Protein AF-A0A7C1CD53-F1 (afdb_monomer)

Structure (mmCIF, N/CA/C/O backbone):
data_AF-A0A7C1CD53-F1
#
_entry.id   AF-A0A7C1CD53-F1
#
loop_
_atom_site.group_PDB
_atom_site.id
_atom_site.type_symbol
_atom_site.label_atom_id
_atom_site.label_alt_id
_atom_site.label_comp_id
_atom_site.label_asym_id
_atom_site.label_entity_id
_atom_site.label_seq_id
_atom_site.pdbx_PDB_ins_code
_atom_site.Cartn_x
_atom_site.Cartn_y
_atom_site.Cartn_z
_atom_site.occupancy
_atom_site.B_iso_or_equiv
_atom_site.auth_seq_id
_atom_site.auth_comp_id
_atom_site.auth_asym_id
_atom_site.auth_atom_id
_atom_site.pdbx_PDB_model_num
ATOM 1 N N . MET A 1 1 ? 22.897 -6.805 8.704 1.00 45.56 1 MET A N 1
ATOM 2 C CA . MET A 1 1 ? 22.875 -5.430 8.162 1.00 45.56 1 MET A CA 1
ATOM 3 C C . MET A 1 1 ? 22.145 -5.485 6.827 1.00 45.56 1 MET A C 1
ATOM 5 O O . MET A 1 1 ? 22.706 -6.006 5.876 1.00 45.56 1 MET A O 1
ATOM 9 N N . ILE A 1 2 ? 20.867 -5.098 6.793 1.00 58.69 2 ILE A N 1
ATOM 10 C CA . ILE A 1 2 ? 20.038 -5.143 5.577 1.00 58.69 2 ILE A CA 1
ATOM 11 C C . ILE A 1 2 ? 20.183 -3.785 4.884 1.00 58.69 2 ILE A C 1
ATOM 13 O O . ILE A 1 2 ? 19.840 -2.762 5.472 1.00 58.69 2 ILE A O 1
ATOM 17 N N . PHE A 1 3 ? 20.740 -3.769 3.673 1.00 64.31 3 PHE A N 1
ATOM 18 C CA . PHE A 1 3 ? 20.835 -2.568 2.846 1.00 64.31 3 PHE A CA 1
ATOM 19 C C . PHE A 1 3 ? 19.642 -2.528 1.892 1.00 64.31 3 PHE A C 1
ATOM 21 O O . PHE A 1 3 ? 19.587 -3.289 0.929 1.00 64.31 3 PHE A O 1
ATOM 28 N N . TRP A 1 4 ? 18.687 -1.640 2.158 1.00 72.50 4 TRP A N 1
ATOM 29 C CA . TRP A 1 4 ? 17.626 -1.335 1.201 1.00 72.50 4 TRP A CA 1
ATOM 30 C C . TRP A 1 4 ? 18.211 -0.510 0.047 1.00 72.50 4 TRP A C 1
ATOM 32 O O . TRP A 1 4 ? 18.839 0.524 0.280 1.00 72.50 4 TRP A O 1
ATOM 42 N N . LEU A 1 5 ? 18.011 -0.964 -1.192 1.00 84.25 5 LEU A N 1
ATOM 43 C CA . LEU A 1 5 ? 18.444 -0.251 -2.405 1.00 84.25 5 LEU A CA 1
ATOM 44 C C . LEU A 1 5 ? 17.578 0.986 -2.685 1.00 84.25 5 LEU A C 1
ATOM 46 O O . LEU A 1 5 ? 18.039 1.943 -3.306 1.00 84.25 5 LEU A O 1
ATOM 50 N N . TYR A 1 6 ? 16.338 0.980 -2.198 1.00 92.69 6 TYR A N 1
ATOM 51 C CA . TYR A 1 6 ? 15.369 2.055 -2.373 1.00 92.69 6 TYR A CA 1
ATOM 52 C C . TYR A 1 6 ? 15.105 2.794 -1.056 1.00 92.69 6 TYR A C 1
ATOM 54 O O . TYR A 1 6 ? 15.374 2.293 0.037 1.00 92.69 6 TYR A O 1
ATOM 62 N N . ARG A 1 7 ? 14.549 4.007 -1.159 1.00 92.88 7 ARG A N 1
ATOM 63 C CA . ARG A 1 7 ? 14.084 4.810 -0.018 1.00 92.88 7 ARG A CA 1
ATOM 64 C C . ARG A 1 7 ? 12.618 5.179 -0.197 1.00 92.88 7 ARG A C 1
ATOM 66 O O . ARG A 1 7 ? 12.181 5.444 -1.314 1.00 92.88 7 ARG A O 1
ATOM 73 N N . ALA A 1 8 ? 11.877 5.230 0.907 1.00 92.75 8 ALA A N 1
ATOM 74 C CA . ALA A 1 8 ? 10.472 5.610 0.890 1.00 92.75 8 ALA A CA 1
ATOM 75 C C . ALA A 1 8 ? 10.311 7.133 0.960 1.00 92.75 8 ALA A C 1
ATOM 77 O O . ALA A 1 8 ? 10.922 7.796 1.801 1.00 92.75 8 ALA A O 1
ATOM 78 N N . ALA A 1 9 ? 9.428 7.671 0.122 1.00 96.25 9 ALA A N 1
ATOM 79 C CA . ALA A 1 9 ? 8.887 9.016 0.255 1.00 96.25 9 ALA A CA 1
ATOM 80 C C . ALA A 1 9 ? 7.361 8.907 0.338 1.00 96.25 9 ALA A C 1
ATOM 82 O O . ALA A 1 9 ? 6.717 8.411 -0.584 1.00 96.25 9 ALA A O 1
ATOM 83 N N . PHE A 1 10 ? 6.781 9.344 1.456 1.00 96.81 10 PHE A N 1
ATOM 84 C CA . PHE A 1 10 ? 5.350 9.194 1.703 1.00 96.81 10 PHE A CA 1
ATOM 85 C C . PHE A 1 10 ? 4.579 10.455 1.336 1.00 96.81 10 PHE A C 1
ATOM 87 O O . PHE A 1 10 ? 4.946 11.570 1.713 1.00 96.81 10 PHE A O 1
ATOM 94 N N . THR A 1 11 ? 3.452 10.276 0.655 1.00 97.81 11 THR A N 1
ATOM 95 C CA . THR A 1 11 ? 2.521 11.373 0.399 1.00 97.81 11 THR A CA 1
ATOM 96 C C . THR A 1 11 ? 1.807 11.787 1.687 1.00 97.81 11 THR A C 1
ATOM 98 O O . THR A 1 11 ? 1.630 11.006 2.627 1.00 97.81 11 THR A O 1
ATOM 101 N N . ARG A 1 12 ? 1.324 13.034 1.735 1.00 98.19 12 ARG A N 1
ATOM 102 C CA . ARG A 1 12 ? 0.524 13.514 2.875 1.00 98.19 12 ARG A CA 1
ATOM 103 C C . ARG A 1 12 ? -0.771 12.714 3.048 1.00 98.19 12 ARG A C 1
ATOM 105 O O . ARG A 1 12 ? -1.197 12.491 4.179 1.00 98.19 12 ARG A O 1
ATOM 112 N N . SER A 1 13 ? -1.390 12.287 1.944 1.00 97.81 13 SER A N 1
ATOM 113 C CA . SER A 1 13 ? -2.584 11.438 1.971 1.00 97.81 13 SER A CA 1
ATOM 114 C C . SER A 1 13 ? -2.276 10.073 2.578 1.00 97.81 13 SER A C 1
ATOM 116 O O . SER A 1 13 ? -3.010 9.655 3.469 1.00 97.81 13 SER A O 1
ATOM 118 N N . PHE A 1 14 ? -1.164 9.438 2.194 1.00 97.75 14 PHE A N 1
ATOM 119 C CA . PHE A 1 14 ? -0.729 8.171 2.782 1.00 97.75 14 PHE A CA 1
ATOM 120 C C . PHE A 1 14 ? -0.572 8.275 4.302 1.00 97.75 14 PHE A C 1
ATOM 122 O O . PHE A 1 14 ? -1.176 7.500 5.038 1.00 97.75 14 PHE A O 1
ATOM 129 N N . LEU A 1 15 ? 0.165 9.282 4.788 1.00 98.00 15 LEU A N 1
ATOM 130 C CA . LEU A 1 15 ? 0.379 9.474 6.227 1.00 98.00 15 LEU A CA 1
ATOM 131 C C . LEU A 1 15 ? -0.932 9.716 6.985 1.00 98.00 15 LEU A C 1
ATOM 133 O O . LEU A 1 15 ? -1.098 9.241 8.108 1.00 98.00 15 LEU A O 1
ATOM 137 N N . ARG A 1 16 ? -1.871 10.454 6.384 1.00 98.31 16 ARG A N 1
ATOM 138 C CA . ARG A 1 16 ? -3.189 10.696 6.977 1.00 98.31 16 ARG A CA 1
ATOM 139 C C . ARG A 1 16 ? -4.010 9.414 7.072 1.00 98.31 16 ARG A C 1
ATOM 141 O O . ARG A 1 16 ? -4.640 9.204 8.103 1.00 98.31 16 ARG A O 1
ATOM 148 N N . GLU A 1 17 ? -4.023 8.582 6.033 1.00 97.56 17 GLU A N 1
ATOM 149 C CA . GLU A 1 17 ? -4.767 7.319 6.065 1.00 97.56 17 GLU A CA 1
ATOM 150 C C . GLU A 1 17 ? -4.111 6.304 7.008 1.00 97.56 17 GLU A C 1
ATOM 152 O O . GLU A 1 17 ? -4.815 5.705 7.815 1.00 97.56 17 GLU A O 1
ATOM 157 N N . LEU A 1 18 ? -2.776 6.198 7.015 1.00 97.25 18 LEU A N 1
ATOM 158 C CA . LEU A 1 18 ? -2.032 5.332 7.937 1.00 97.25 18 LEU A CA 1
ATOM 159 C C . LEU A 1 18 ? -2.364 5.635 9.404 1.00 97.25 18 LEU A C 1
ATOM 161 O O . LEU A 1 18 ? -2.580 4.720 10.196 1.00 97.25 18 LEU A O 1
ATOM 165 N N . LYS A 1 19 ? -2.461 6.920 9.771 1.00 97.62 19 LYS A N 1
ATOM 166 C CA . LYS A 1 19 ? -2.809 7.340 11.139 1.00 97.62 19 LYS A CA 1
ATOM 167 C C . LYS A 1 19 ? -4.180 6.838 11.603 1.00 97.62 19 LYS A C 1
ATOM 169 O O . LYS A 1 19 ? -4.352 6.645 12.802 1.00 97.62 19 LYS A O 1
ATOM 174 N N . LYS A 1 20 ? -5.129 6.619 10.686 1.00 97.44 20 LYS A N 1
ATOM 175 C CA . LYS A 1 20 ? -6.487 6.144 11.001 1.00 97.44 20 L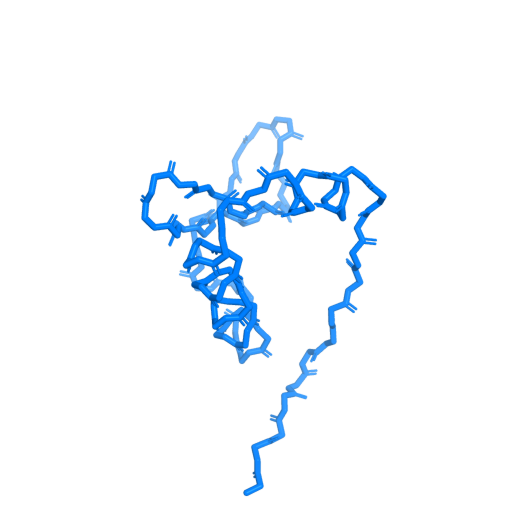YS A CA 1
ATOM 176 C C . LYS A 1 20 ? -6.571 4.628 11.183 1.00 97.44 20 LYS A C 1
ATOM 178 O O . LYS A 1 20 ? -7.601 4.139 11.635 1.00 97.44 20 LYS A O 1
ATOM 183 N N . LEU A 1 21 ? -5.541 3.883 10.780 1.00 96.62 21 LEU A N 1
ATOM 184 C CA . LEU A 1 21 ? -5.574 2.425 10.829 1.00 96.62 21 LEU A CA 1
ATOM 185 C C . LEU A 1 21 ? -5.416 1.913 12.271 1.00 96.62 21 LEU A C 1
ATOM 187 O O . LEU A 1 21 ? -4.703 2.541 13.061 1.00 96.62 21 LEU A O 1
ATOM 191 N N . PRO A 1 22 ? -6.028 0.765 12.608 1.00 96.81 22 PRO A N 1
ATOM 192 C CA . PRO A 1 22 ? -5.710 0.016 13.822 1.00 96.81 22 PRO A CA 1
ATOM 193 C C . PRO A 1 22 ? -4.212 -0.306 13.925 1.00 96.81 22 PRO A C 1
ATOM 195 O O . PRO A 1 22 ? -3.530 -0.417 12.905 1.00 96.81 22 PRO A O 1
ATOM 198 N N . ASP A 1 23 ? -3.680 -0.433 15.139 1.00 97.50 23 ASP A N 1
ATOM 199 C CA . ASP A 1 23 ? -2.229 -0.550 15.357 1.00 97.50 23 ASP A CA 1
ATOM 200 C C . ASP A 1 23 ? -1.627 -1.854 14.808 1.00 97.50 23 ASP A C 1
ATOM 202 O O . ASP A 1 23 ? -0.506 -1.853 14.291 1.00 97.50 23 ASP A O 1
ATOM 206 N N . ASP A 1 24 ? -2.389 -2.946 14.820 1.00 96.31 24 ASP A N 1
ATOM 207 C CA . ASP A 1 24 ? -2.025 -4.206 14.164 1.00 96.31 24 ASP A CA 1
ATOM 208 C C . ASP A 1 24 ? -1.872 -4.017 12.648 1.00 96.31 24 ASP A C 1
ATOM 210 O O . ASP A 1 24 ? -0.889 -4.453 12.048 1.00 96.31 24 ASP A O 1
ATOM 214 N N . VAL A 1 25 ? -2.789 -3.271 12.028 1.00 97.06 25 VAL A N 1
ATOM 215 C CA . VAL A 1 25 ? -2.729 -2.961 10.596 1.00 97.06 25 VAL A CA 1
ATOM 216 C C . VAL A 1 25 ? -1.573 -2.007 10.290 1.00 97.06 25 VAL A C 1
ATOM 218 O O . VAL A 1 25 ? -0.879 -2.199 9.293 1.00 97.06 25 VAL A O 1
ATOM 221 N N . LYS A 1 26 ? -1.323 -0.994 11.134 1.00 97.75 26 LYS A N 1
ATOM 222 C CA . LYS A 1 26 ? -0.154 -0.110 10.978 1.00 97.75 26 LYS A CA 1
ATOM 223 C C . LYS A 1 26 ? 1.142 -0.921 10.963 1.00 97.75 26 LYS A C 1
ATOM 225 O O . LYS A 1 26 ? 2.000 -0.662 10.125 1.00 97.75 26 LYS A O 1
ATOM 230 N N . THR A 1 27 ? 1.253 -1.914 11.843 1.00 97.56 27 THR A N 1
ATOM 231 C CA . THR A 1 27 ? 2.423 -2.798 11.931 1.00 97.56 27 THR A CA 1
ATOM 232 C C . THR A 1 27 ? 2.614 -3.582 10.633 1.00 97.56 27 THR A C 1
ATOM 234 O O . THR A 1 27 ? 3.682 -3.502 10.030 1.00 97.56 27 THR A O 1
ATOM 237 N N . GLN A 1 28 ? 1.551 -4.209 10.118 1.00 97.62 28 GLN A N 1
ATOM 238 C CA . GLN A 1 28 ? 1.587 -4.915 8.828 1.00 97.62 28 GLN A CA 1
ATOM 239 C C . GLN A 1 28 ? 1.963 -3.996 7.654 1.00 97.62 28 GLN A C 1
ATOM 241 O O . GLN A 1 28 ? 2.655 -4.410 6.728 1.0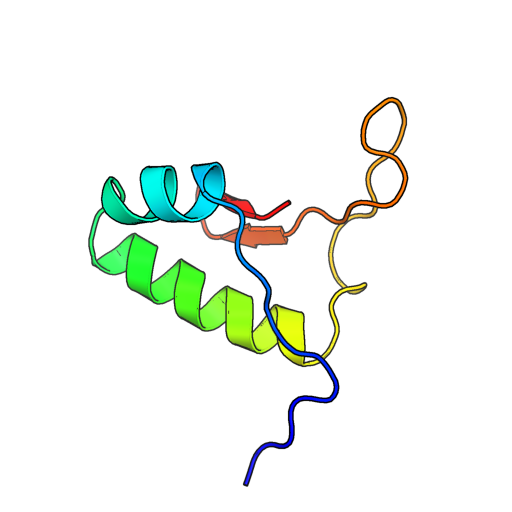0 97.62 28 GLN A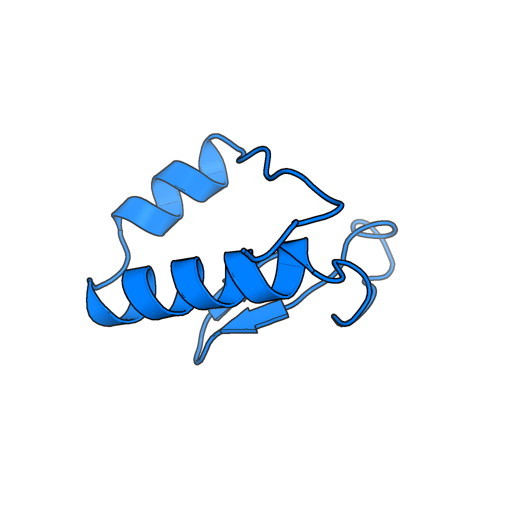 O 1
ATOM 246 N N . VAL A 1 29 ? 1.515 -2.735 7.668 1.00 97.50 29 VAL A N 1
ATOM 247 C CA . VAL A 1 29 ? 1.882 -1.752 6.636 1.00 97.50 29 VAL A CA 1
ATOM 248 C C . VAL A 1 29 ? 3.367 -1.397 6.707 1.00 97.50 29 VAL A C 1
ATOM 250 O O . VAL A 1 29 ? 4.005 -1.279 5.664 1.00 97.50 29 VAL A O 1
ATOM 253 N N . LEU A 1 30 ? 3.929 -1.235 7.906 1.00 95.81 30 LEU A N 1
ATOM 254 C CA . LEU A 1 30 ? 5.357 -0.954 8.083 1.00 95.81 30 LEU A CA 1
ATOM 255 C C . LEU A 1 30 ? 6.232 -2.137 7.644 1.00 95.81 30 LEU A C 1
ATOM 257 O O . LEU A 1 30 ? 7.253 -1.922 6.995 1.00 95.81 30 LEU A O 1
ATOM 261 N N . GLU A 1 31 ? 5.813 -3.369 7.933 1.00 95.69 31 GLU A N 1
ATOM 262 C CA . GLU A 1 31 ? 6.469 -4.583 7.430 1.00 95.69 31 GLU A CA 1
ATOM 263 C C . GLU A 1 31 ? 6.424 -4.642 5.900 1.00 95.69 31 GLU A C 1
ATOM 265 O O . GLU A 1 31 ? 7.463 -4.774 5.258 1.00 95.69 31 GLU A O 1
ATOM 270 N N . ALA A 1 32 ? 5.252 -4.411 5.304 1.00 96.19 32 ALA A N 1
ATOM 271 C CA . A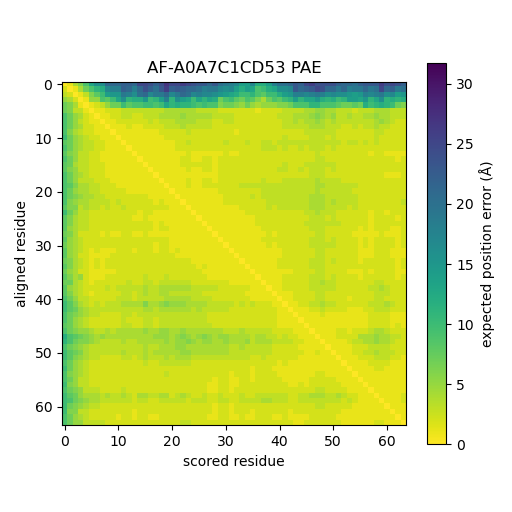LA A 1 32 ? 5.107 -4.378 3.853 1.00 96.19 32 ALA A CA 1
ATOM 272 C C . ALA A 1 32 ? 5.956 -3.276 3.193 1.00 96.19 32 ALA A C 1
ATOM 274 O O . ALA A 1 32 ? 6.466 -3.477 2.094 1.00 96.19 32 ALA A O 1
ATOM 275 N N . ILE A 1 33 ? 6.143 -2.117 3.838 1.00 96.12 33 ILE A N 1
ATOM 276 C CA . ILE A 1 33 ? 7.055 -1.074 3.340 1.00 96.12 33 ILE A CA 1
ATOM 277 C C . ILE A 1 33 ? 8.489 -1.601 3.265 1.00 96.12 33 ILE A C 1
ATOM 279 O O . ILE A 1 33 ? 9.168 -1.322 2.280 1.00 96.12 33 ILE A O 1
ATOM 283 N N . ASN A 1 34 ? 8.954 -2.365 4.255 1.00 94.38 34 ASN A N 1
ATOM 284 C CA . ASN A 1 34 ? 10.292 -2.956 4.206 1.00 94.38 34 ASN A CA 1
ATOM 285 C C . ASN A 1 34 ? 10.429 -3.895 2.997 1.00 94.38 34 ASN A C 1
ATOM 287 O O . ASN A 1 34 ? 11.379 -3.761 2.227 1.00 94.38 34 ASN A O 1
ATOM 291 N N . ASP A 1 35 ? 9.439 -4.755 2.753 1.00 93.62 35 ASP A N 1
ATOM 292 C CA . ASP A 1 35 ? 9.433 -5.645 1.583 1.00 93.62 35 ASP A CA 1
ATOM 293 C C . ASP A 1 35 ? 9.431 -4.862 0.258 1.00 93.62 35 ASP A C 1
ATOM 295 O O . ASP A 1 35 ? 10.183 -5.173 -0.671 1.00 93.62 35 ASP A O 1
ATOM 299 N N . ILE A 1 36 ? 8.639 -3.787 0.187 1.00 95.38 36 ILE A N 1
ATOM 300 C CA . ILE A 1 36 ? 8.599 -2.878 -0.965 1.00 95.38 36 ILE A CA 1
ATOM 301 C C . ILE A 1 36 ? 9.973 -2.238 -1.191 1.00 95.38 36 ILE A C 1
ATOM 303 O O . ILE A 1 36 ? 10.405 -2.119 -2.333 1.00 95.38 36 ILE A O 1
ATOM 307 N N . LEU A 1 37 ? 10.690 -1.843 -0.137 1.00 95.25 37 LEU A N 1
ATOM 308 C CA . LEU A 1 37 ? 12.011 -1.221 -0.262 1.00 95.25 37 LEU A CA 1
ATOM 309 C C . LEU A 1 37 ? 13.109 -2.190 -0.720 1.00 95.25 37 LEU A C 1
ATOM 311 O O . LEU A 1 37 ? 14.120 -1.732 -1.260 1.00 95.25 37 LEU A O 1
ATOM 315 N N . ALA A 1 38 ? 12.928 -3.503 -0.550 1.00 93.81 38 ALA A N 1
ATOM 316 C CA . ALA A 1 38 ? 13.808 -4.498 -1.164 1.00 93.81 38 ALA A CA 1
ATOM 317 C C . ALA A 1 38 ? 13.586 -4.599 -2.676 1.00 93.81 38 ALA A C 1
ATOM 319 O O . ALA A 1 38 ? 14.557 -4.638 -3.432 1.00 93.81 38 ALA A O 1
ATOM 320 N N . ASN A 1 39 ? 12.329 -4.634 -3.127 1.00 93.00 39 ASN A N 1
ATOM 321 C CA . ASN A 1 39 ? 12.004 -4.684 -4.552 1.00 93.00 39 AS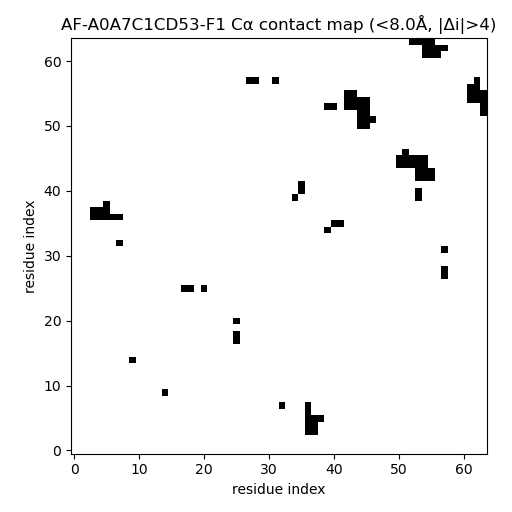N A CA 1
ATOM 322 C C . ASN A 1 39 ? 10.598 -4.119 -4.846 1.00 93.00 39 ASN A C 1
ATOM 324 O O . ASN A 1 39 ? 9.629 -4.889 -4.851 1.00 93.00 39 ASN A O 1
ATOM 328 N N . PRO A 1 40 ? 10.477 -2.819 -5.189 1.00 93.69 40 PRO A N 1
ATOM 329 C CA . PRO A 1 40 ? 9.186 -2.145 -5.361 1.00 93.69 40 PRO A CA 1
ATOM 330 C C . PRO A 1 40 ? 8.308 -2.732 -6.472 1.00 93.69 40 PRO A C 1
ATOM 332 O O . PRO A 1 40 ? 7.082 -2.595 -6.448 1.00 93.69 40 PRO A O 1
ATOM 335 N N . PHE A 1 41 ? 8.927 -3.407 -7.442 1.00 94.88 41 PHE A N 1
ATOM 336 C CA . PHE A 1 41 ? 8.275 -3.871 -8.664 1.00 94.88 41 PHE A CA 1
ATOM 337 C C . PHE A 1 41 ? 7.640 -5.261 -8.545 1.00 94.88 41 PHE 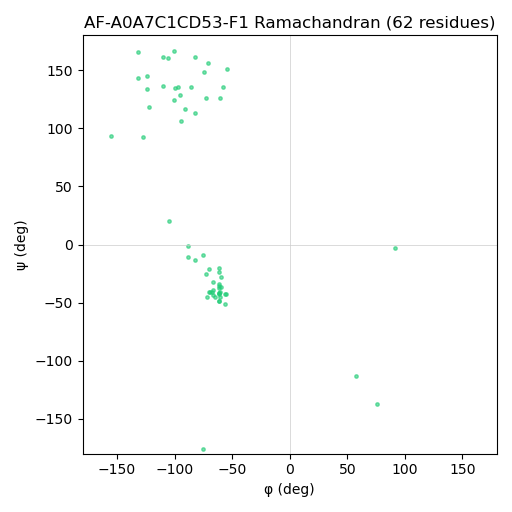A C 1
ATOM 339 O O . PHE A 1 41 ? 7.017 -5.718 -9.502 1.00 94.88 41 PHE A O 1
ATOM 346 N N . SER A 1 42 ? 7.756 -5.917 -7.385 1.00 92.81 42 SER A N 1
ATOM 347 C CA . SER A 1 42 ? 7.174 -7.252 -7.145 1.00 92.81 42 SER A CA 1
ATOM 348 C C . SER A 1 42 ? 5.652 -7.236 -6.940 1.00 92.81 42 SER A C 1
ATOM 350 O O . SER A 1 42 ? 5.022 -8.290 -6.894 1.00 92.81 42 SER A O 1
ATOM 352 N N . GLY A 1 43 ? 5.050 -6.051 -6.806 1.00 94.88 43 GLY A N 1
ATOM 353 C CA . GLY A 1 43 ? 3.601 -5.883 -6.724 1.00 94.88 43 GLY A CA 1
ATOM 354 C C . GLY A 1 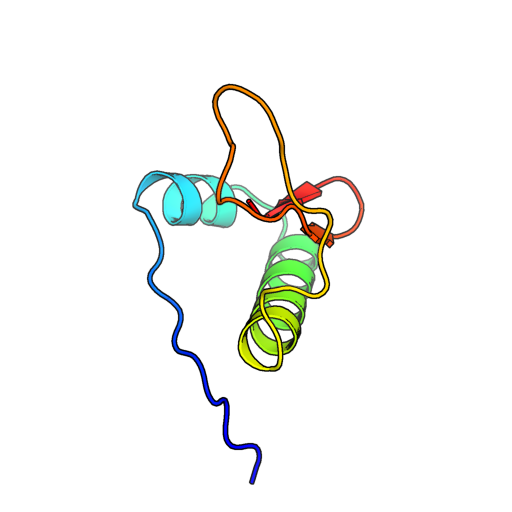43 ? 2.894 -6.042 -8.075 1.00 94.88 43 GLY A C 1
ATOM 355 O O . GLY A 1 43 ? 3.497 -6.303 -9.116 1.00 94.88 43 GLY A O 1
ATOM 356 N N . VAL A 1 44 ? 1.581 -5.810 -8.089 1.00 97.75 44 VAL A N 1
ATOM 357 C CA . VAL A 1 44 ? 0.805 -5.809 -9.337 1.00 97.75 44 VAL A CA 1
ATOM 358 C C . VAL A 1 44 ? 0.952 -4.455 -10.024 1.00 97.75 44 VAL A C 1
ATOM 360 O O . VAL A 1 44 ? 0.437 -3.458 -9.516 1.00 97.75 44 VAL A O 1
ATOM 363 N N . LYS A 1 45 ? 1.604 -4.420 -11.192 1.00 97.75 45 LYS A N 1
ATOM 364 C CA . LYS A 1 45 ? 1.685 -3.210 -12.023 1.00 97.75 45 LYS A CA 1
ATOM 365 C C . LYS A 1 45 ? 0.281 -2.763 -12.446 1.00 97.75 45 LYS A C 1
ATOM 367 O O . LYS A 1 45 ? -0.486 -3.555 -13.001 1.00 97.75 45 LYS A O 1
ATOM 372 N N . LEU A 1 46 ? -0.055 -1.508 -12.169 1.00 98.19 46 LEU A N 1
ATOM 373 C CA . LEU A 1 46 ? -1.343 -0.917 -12.520 1.00 98.19 46 LEU A CA 1
ATOM 374 C C . LEU A 1 46 ? -1.360 -0.436 -13.982 1.00 98.19 46 LEU A C 1
ATOM 376 O O . LEU A 1 46 ? -0.318 -0.296 -14.624 1.00 98.19 46 LEU A O 1
ATOM 380 N N . ARG A 1 47 ? -2.568 -0.242 -14.521 1.00 97.12 47 ARG A N 1
ATOM 381 C CA . ARG A 1 47 ? -2.836 0.196 -15.902 1.00 97.12 47 ARG A CA 1
ATOM 382 C C . ARG A 1 47 ? -3.853 1.343 -15.900 1.00 97.12 47 ARG A C 1
ATOM 384 O O . ARG A 1 47 ? -4.541 1.539 -14.898 1.00 97.12 47 ARG A O 1
ATOM 391 N N . GLY A 1 48 ? -3.988 2.040 -17.028 1.00 96.69 48 GLY A N 1
ATOM 392 C CA . GLY A 1 48 ? -4.914 3.168 -17.175 1.00 96.69 48 GLY A CA 1
ATOM 393 C C . GLY A 1 48 ? -4.374 4.420 -16.488 1.00 96.69 48 GLY A C 1
ATOM 394 O O . GLY A 1 48 ? -3.183 4.691 -16.560 1.00 96.69 48 GLY A O 1
ATOM 395 N N . GLU A 1 49 ? -5.224 5.158 -15.775 1.00 96.88 49 GLU A N 1
ATOM 396 C CA . GLU A 1 49 ? -4.838 6.413 -15.098 1.00 96.88 49 GLU A CA 1
ATOM 397 C C . GLU A 1 49 ? -3.742 6.243 -14.030 1.00 96.88 49 GLU A C 1
ATOM 399 O O . GLU A 1 49 ? -3.075 7.208 -13.669 1.00 96.88 49 GLU A O 1
ATOM 404 N N . LEU A 1 50 ? -3.542 5.018 -13.531 1.00 96.12 50 LEU A N 1
ATOM 405 C CA . LEU A 1 50 ? -2.494 4.669 -12.564 1.00 96.12 50 LEU A CA 1
ATOM 406 C C . LEU A 1 50 ? -1.330 3.902 -13.208 1.00 96.12 50 LEU A C 1
ATOM 408 O O . LEU A 1 50 ? -0.598 3.184 -12.525 1.00 96.12 50 LEU A O 1
ATOM 412 N N . GLU A 1 51 ? -1.162 3.997 -14.525 1.00 97.38 51 GLU A N 1
ATOM 413 C CA . GLU A 1 51 ? 0.016 3.449 -15.186 1.00 97.38 51 GLU A CA 1
ATOM 414 C C . GLU A 1 51 ? 1.303 4.058 -14.605 1.00 97.38 51 GLU A C 1
ATOM 416 O O . GLU A 1 51 ? 1.392 5.254 -14.338 1.00 97.38 51 GLU A O 1
ATOM 421 N N . GLY A 1 52 ? 2.295 3.200 -14.353 1.00 96.44 52 GLY A N 1
ATOM 422 C CA . GLY A 1 52 ? 3.530 3.579 -13.659 1.00 96.44 52 GLY A CA 1
ATOM 423 C C . GLY A 1 52 ? 3.498 3.391 -12.137 1.00 96.44 52 GLY A C 1
ATOM 424 O O . GLY A 1 52 ? 4.536 3.562 -11.505 1.00 96.44 52 GLY A O 1
ATOM 425 N N . TYR A 1 53 ? 2.368 2.976 -11.555 1.00 97.25 53 TYR A N 1
ATOM 426 C CA . TYR A 1 53 ? 2.263 2.604 -10.138 1.00 97.25 53 TYR A CA 1
ATOM 427 C C . TYR A 1 53 ? 2.161 1.083 -9.930 1.00 97.25 53 TYR A C 1
ATOM 429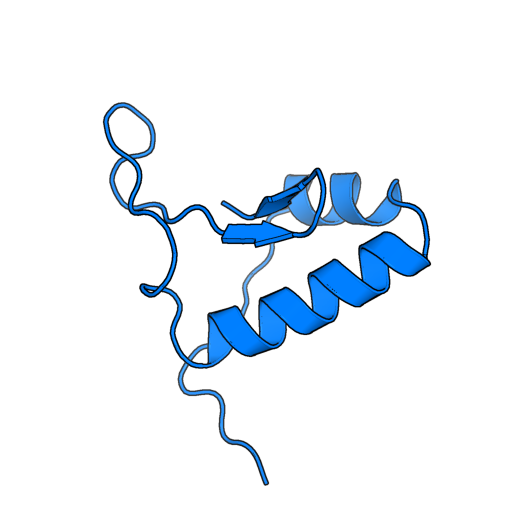 O O . TYR A 1 53 ? 1.782 0.327 -10.834 1.00 97.25 53 TYR A O 1
ATOM 437 N N . TRP A 1 54 ? 2.471 0.627 -8.712 1.00 97.88 54 TRP A N 1
ATOM 438 C CA . TRP A 1 54 ? 2.405 -0.780 -8.305 1.00 97.88 54 TRP A CA 1
ATOM 439 C C . TRP A 1 54 ? 1.520 -0.952 -7.083 1.00 97.88 54 TRP A C 1
ATOM 441 O O . TRP A 1 54 ? 1.665 -0.258 -6.088 1.00 97.88 54 TRP A O 1
ATOM 451 N N . ARG A 1 55 ? 0.634 -1.945 -7.127 1.00 97.50 55 ARG A N 1
ATOM 452 C CA . ARG A 1 55 ? -0.267 -2.257 -6.023 1.00 97.50 55 ARG A CA 1
ATOM 453 C C . ARG A 1 55 ? 0.242 -3.435 -5.206 1.00 97.50 55 ARG A C 1
ATOM 455 O O . ARG A 1 55 ? 0.358 -4.549 -5.722 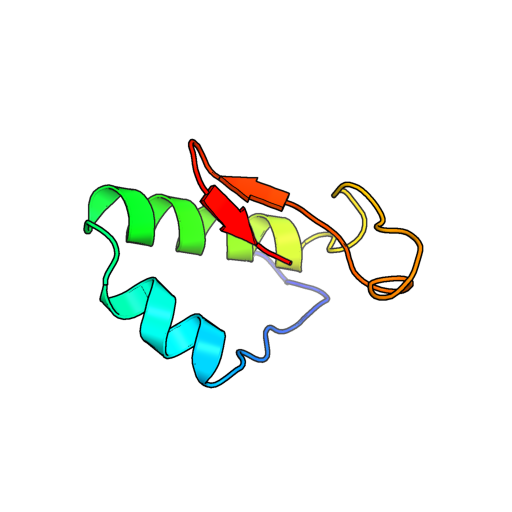1.00 97.50 55 ARG A O 1
ATOM 462 N N . TRP A 1 56 ? 0.402 -3.207 -3.911 1.00 97.69 56 TRP A N 1
ATOM 463 C CA . TRP A 1 56 ? 0.760 -4.206 -2.910 1.00 97.69 56 TRP A CA 1
ATOM 464 C C . TRP A 1 56 ? -0.420 -4.483 -1.986 1.00 97.69 56 TRP A C 1
ATOM 466 O O . TRP A 1 56 ? -1.121 -3.560 -1.573 1.00 97.69 56 TRP A O 1
ATOM 476 N N . ARG A 1 57 ? -0.681 -5.757 -1.676 1.00 96.44 57 ARG A N 1
ATOM 477 C CA . ARG A 1 57 ? -1.780 -6.153 -0.787 1.00 96.44 57 ARG A CA 1
ATOM 478 C C . ARG A 1 57 ? -1.267 -6.331 0.638 1.00 96.44 57 ARG A C 1
ATOM 480 O O . ARG A 1 57 ? -0.359 -7.118 0.856 1.00 96.44 57 ARG A O 1
ATOM 487 N N . VAL A 1 58 ? -1.931 -5.681 1.592 1.00 96.12 58 VAL A N 1
ATOM 488 C CA . VAL A 1 58 ? -1.660 -5.806 3.031 1.00 96.12 58 VAL A CA 1
ATOM 489 C C . VAL A 1 58 ? -2.978 -6.140 3.725 1.00 96.12 58 VAL A C 1
ATOM 491 O O . VAL A 1 58 ? -3.805 -5.266 3.989 1.00 96.12 58 VAL A O 1
ATOM 494 N N . GLY A 1 59 ? -3.254 -7.434 3.902 1.00 93.31 59 GLY A N 1
ATOM 495 C CA . GLY A 1 59 ? -4.537 -7.912 4.424 1.00 93.31 59 GLY A CA 1
ATOM 496 C C . GLY A 1 59 ? -5.736 -7.441 3.583 1.00 93.31 59 GLY A C 1
ATOM 497 O O . GLY A 1 59 ? -5.918 -7.863 2.431 1.00 93.31 59 GLY A O 1
ATOM 498 N N . LYS A 1 60 ? -6.578 -6.578 4.172 1.00 94.75 60 LYS A N 1
ATOM 499 C CA . LYS A 1 60 ? -7.738 -5.940 3.512 1.00 94.75 60 LYS A CA 1
ATOM 500 C C . LYS A 1 60 ? -7.386 -4.625 2.794 1.00 94.75 60 LYS A C 1
ATOM 502 O O . LYS A 1 60 ? -8.196 -4.128 2.010 1.00 94.75 60 LYS A O 1
ATOM 507 N N . TYR A 1 61 ? -6.190 -4.089 3.013 1.00 96.44 61 TYR A N 1
ATOM 508 C CA . TYR A 1 61 ? -5.719 -2.810 2.486 1.00 96.44 61 TYR A CA 1
ATOM 509 C C . TYR A 1 61 ? -4.804 -3.002 1.274 1.00 96.44 61 TYR A C 1
ATOM 511 O O . TYR A 1 61 ? -4.356 -4.114 0.971 1.00 96.44 61 TYR A O 1
ATOM 519 N N . ARG A 1 62 ? -4.552 -1.908 0.549 1.00 96.38 62 ARG A N 1
ATOM 520 C CA . ARG A 1 62 ? -3.534 -1.857 -0.500 1.00 96.38 62 ARG A CA 1
ATOM 521 C C . ARG A 1 62 ? -2.661 -0.620 -0.347 1.00 96.38 62 ARG A C 1
ATOM 523 O O . ARG A 1 62 ? -3.173 0.442 -0.005 1.00 96.38 62 ARG A O 1
ATOM 530 N N . ILE A 1 63 ? -1.381 -0.786 -0.651 1.00 96.94 63 ILE A N 1
ATOM 531 C CA . ILE A 1 63 ? -0.434 0.304 -0.881 1.00 96.94 63 ILE A CA 1
ATOM 532 C C . ILE A 1 63 ? -0.311 0.454 -2.399 1.00 96.94 63 ILE A C 1
ATOM 534 O O . ILE A 1 63 ? -0.263 -0.556 -3.108 1.00 96.94 63 ILE A O 1
ATOM 538 N N . ILE A 1 64 ? -0.348 1.693 -2.881 1.00 96.19 64 ILE A N 1
ATOM 539 C CA . ILE A 1 64 ? -0.149 2.073 -4.286 1.00 96.19 64 ILE A CA 1
ATOM 540 C C . ILE A 1 64 ? 1.063 2.997 -4.341 1.00 96.19 64 ILE A C 1
ATOM 542 O O . ILE A 1 64 ? 1.159 3.839 -3.416 1.00 96.19 64 ILE A O 1
#

pLDDT: mean 93.84, std 9.26, range [45.56, 98.31]

InterPro domains:
  IPR031552 ParE-like toxin [PF15781] (11-55)
  IPR035093 Toxin-antitoxin system, RelE/ParE toxin domain superfamily [G3DSA:3.30.2310.20] (4-64)
  IPR035093 Toxin-antitoxin system, RelE/ParE toxin domain superfamily [SSF143011] (6-64)

Organism: NCBI:txid1365176

Radius of gyration: 12.22 Å; Cα contacts (8 Å, |Δi|>4): 50; chains: 1; bounding box: 31×21×32 Å

Sequence (64 aa):
MIFWLYRAAFTRSFLRELKKLPDDVKTQVLEAINDILANPFSGVKLRGELEGYWRWRVGKYRII

Secondary structure (DSSP, 8-state):
----SS-----HHHHHHHHHS-HHHHHHHHHHHHHHHH-GGGSEE--GGGTT-EEEEETTEEE-

Foldseek 3Di:
DDDQPADDDDDPVRVVVLVPDDPVLVVLVVVVVVVCSNPVAPACQDDDPRHPHGWDDRPPDIDD

Mean predicted aligned error: 3.25 Å

Solvent-accessible surface area (backbone atoms only — not comparable to full-atom values): 4035 Å² total; per-residue (Å²): 137,87,83,60,86,50,83,92,82,80,53,73,66,55,56,56,54,52,69,73,46,56,69,71,57,43,50,51,48,56,53,50,47,54,56,36,30,68,47,61,78,79,36,50,74,44,66,72,99,47,52,92,40,38,41,38,81,50,91,96,46,71,50,108